Protein AF-A0A2D8M4Q1-F1 (afdb_monomer_lite)

Structure (mmCIF, N/CA/C/O backbone):
data_AF-A0A2D8M4Q1-F1
#
_entry.id   AF-A0A2D8M4Q1-F1
#
loop_
_atom_site.group_PDB
_atom_site.id
_atom_site.type_symbol
_atom_site.label_atom_id
_atom_site.label_alt_id
_atom_site.label_comp_id
_atom_site.label_asym_id
_atom_site.label_entity_id
_atom_site.label_seq_id
_atom_site.pdbx_PDB_ins_code
_atom_site.Cartn_x
_atom_site.Cartn_y
_atom_site.Cartn_z
_atom_site.occupancy
_atom_site.B_iso_or_equiv
_atom_site.auth_seq_id
_atom_site.auth_comp_id
_atom_site.auth_asym_id
_atom_site.auth_atom_id
_atom_site.pdbx_PDB_model_num
ATOM 1 N N . MET A 1 1 ? -1.193 -7.206 26.333 1.00 68.44 1 MET A N 1
ATOM 2 C CA . MET A 1 1 ? -2.132 -6.419 25.503 1.00 68.44 1 MET A CA 1
ATOM 3 C C . MET A 1 1 ? -3.139 -7.380 24.908 1.00 68.44 1 MET A C 1
ATOM 5 O O . MET A 1 1 ? -2.726 -8.461 24.507 1.00 68.44 1 MET A O 1
ATOM 9 N N . ASP A 1 2 ? -4.424 -7.032 24.899 1.00 89.12 2 ASP A N 1
ATOM 10 C CA . ASP A 1 2 ? -5.434 -7.840 24.208 1.00 89.12 2 ASP A CA 1
ATOM 11 C C . ASP A 1 2 ? -5.406 -7.588 22.687 1.00 89.12 2 ASP A C 1
ATOM 13 O O . ASP A 1 2 ? -4.769 -6.645 22.204 1.00 89.12 2 ASP A O 1
ATOM 17 N N . ALA A 1 3 ? -6.085 -8.447 21.923 1.00 85.75 3 ALA A N 1
ATOM 18 C CA . ALA A 1 3 ? -6.118 -8.344 20.466 1.00 85.75 3 ALA A CA 1
ATOM 19 C C . ALA A 1 3 ? -6.721 -7.013 19.987 1.00 85.75 3 ALA A C 1
ATOM 21 O O . ALA A 1 3 ? -6.228 -6.443 19.022 1.00 85.75 3 ALA A O 1
ATOM 22 N N . LYS A 1 4 ? -7.732 -6.468 20.675 1.00 87.44 4 LYS A N 1
ATOM 23 C CA . LYS A 1 4 ? -8.370 -5.200 20.285 1.00 87.44 4 LYS A CA 1
ATOM 24 C C . LYS A 1 4 ? -7.432 -4.006 20.444 1.00 87.44 4 LYS A C 1
ATOM 26 O O . LYS A 1 4 ? -7.438 -3.099 19.622 1.00 87.44 4 LYS A O 1
ATOM 31 N N . THR A 1 5 ? -6.568 -4.041 21.450 1.00 87.25 5 THR A N 1
ATOM 32 C CA . THR A 1 5 ? -5.551 -3.014 21.691 1.00 87.25 5 THR A CA 1
ATOM 33 C C . THR A 1 5 ? -4.458 -3.044 20.621 1.00 87.25 5 THR A C 1
ATOM 35 O O . THR A 1 5 ? -3.965 -1.994 20.225 1.00 87.25 5 THR A O 1
ATOM 38 N N . ILE A 1 6 ? -4.088 -4.232 20.132 1.00 89.25 6 ILE A N 1
ATOM 39 C CA . ILE A 1 6 ? -3.108 -4.399 19.043 1.00 89.25 6 ILE A CA 1
ATOM 40 C C . ILE A 1 6 ? -3.732 -4.032 17.687 1.00 89.25 6 ILE A C 1
ATOM 42 O O . ILE A 1 6 ? -3.098 -3.402 16.843 1.00 89.25 6 ILE A O 1
ATOM 46 N N . PHE A 1 7 ? -4.988 -4.419 17.475 1.00 93.50 7 PHE A N 1
ATOM 47 C CA . PHE A 1 7 ? -5.705 -4.279 16.213 1.00 93.50 7 PHE A CA 1
ATOM 48 C C . PHE A 1 7 ? -6.687 -3.107 16.226 1.00 93.50 7 PHE A C 1
ATOM 50 O O . PHE A 1 7 ? -7.854 -3.266 15.887 1.00 93.50 7 PHE A O 1
ATOM 57 N N . GLN A 1 8 ? -6.219 -1.913 16.588 1.00 96.06 8 GLN A N 1
ATOM 58 C CA . GLN A 1 8 ? -7.039 -0.702 16.495 1.00 96.06 8 GLN A CA 1
ATOM 59 C C . GLN A 1 8 ? -7.068 -0.165 15.052 1.00 96.06 8 GLN A C 1
ATOM 61 O O . GLN A 1 8 ? -5.993 0.105 14.504 1.00 96.06 8 GLN A O 1
ATOM 66 N N . PRO A 1 9 ? -8.253 0.073 14.451 1.00 96.62 9 PRO A N 1
ATOM 67 C CA . PRO A 1 9 ? -8.377 0.550 13.071 1.00 96.62 9 PRO A CA 1
ATOM 68 C C . PRO A 1 9 ? -7.548 1.795 12.769 1.00 96.62 9 PRO A C 1
ATOM 70 O O . PRO A 1 9 ? -6.805 1.824 11.793 1.00 96.62 9 PRO A O 1
ATOM 73 N N . LYS A 1 10 ? -7.601 2.804 13.645 1.00 97.56 10 LYS A N 1
ATOM 74 C CA . LYS A 1 10 ? -6.818 4.036 13.496 1.00 97.56 10 LYS A CA 1
ATOM 75 C C . LYS A 1 10 ? -5.315 3.774 13.382 1.00 97.56 10 LYS A C 1
ATOM 77 O O . LYS A 1 10 ? -4.663 4.337 12.508 1.00 97.56 10 LYS A O 1
ATOM 82 N N . ILE A 1 11 ? -4.767 2.924 14.250 1.00 96.94 11 ILE A N 1
ATOM 83 C CA . ILE A 1 11 ? -3.332 2.609 14.262 1.00 96.94 11 ILE A CA 1
ATOM 84 C C . ILE A 1 11 ? -2.953 1.860 12.985 1.00 96.94 11 ILE A C 1
ATOM 86 O O . ILE A 1 11 ? -1.977 2.219 12.331 1.00 96.94 11 ILE A O 1
ATOM 90 N N . TRP A 1 12 ? -3.749 0.867 12.586 1.00 97.75 12 TRP A N 1
ATOM 91 C CA . TRP A 1 12 ? -3.492 0.106 11.365 1.00 97.75 12 TRP A CA 1
ATOM 92 C C . TRP A 1 12 ? -3.603 0.955 10.105 1.00 97.75 12 TRP A C 1
ATOM 94 O O . TRP A 1 12 ? -2.780 0.800 9.207 1.00 97.75 12 TRP A O 1
ATOM 104 N N . TYR A 1 13 ? -4.536 1.905 10.054 1.00 98.19 13 TYR A N 1
ATOM 105 C CA . TYR A 1 13 ? -4.593 2.883 8.973 1.00 98.19 13 TYR A CA 1
ATOM 106 C C . TYR A 1 13 ? -3.349 3.765 8.902 1.00 98.19 13 TYR A C 1
ATOM 108 O O . TYR A 1 13 ? -2.852 4.010 7.805 1.00 98.19 13 TYR A O 1
ATOM 116 N N . ILE A 1 14 ? -2.818 4.206 10.047 1.00 98.25 14 ILE A N 1
ATOM 117 C CA . ILE A 1 14 ? -1.572 4.983 10.087 1.00 98.25 14 ILE A CA 1
ATOM 118 C C . ILE A 1 14 ? -0.401 4.143 9.581 1.00 98.25 14 ILE A C 1
ATOM 120 O O . ILE A 1 14 ? 0.351 4.610 8.732 1.00 98.25 14 ILE A O 1
ATOM 124 N N . ILE A 1 15 ? -0.267 2.904 10.060 1.00 97.44 15 ILE A N 1
ATOM 125 C CA . ILE A 1 15 ? 0.812 1.995 9.650 1.00 97.44 15 ILE A CA 1
ATOM 126 C C . ILE A 1 15 ? 0.737 1.724 8.146 1.00 97.44 15 ILE A C 1
ATOM 128 O O . ILE A 1 15 ? 1.709 1.960 7.433 1.00 97.44 15 ILE A O 1
ATOM 132 N N . CYS A 1 16 ? -0.419 1.275 7.652 1.00 97.19 16 CYS A N 1
ATOM 133 C CA . CYS A 1 16 ? -0.605 0.972 6.233 1.00 97.19 16 CYS A CA 1
ATOM 134 C C . CYS A 1 16 ? -0.404 2.222 5.371 1.00 97.19 16 CYS A C 1
ATOM 136 O O . CYS A 1 16 ? 0.249 2.158 4.333 1.00 97.19 16 CYS A O 1
ATOM 138 N N . GLY A 1 17 ? -0.930 3.362 5.828 1.00 97.38 17 GLY A N 1
ATOM 139 C CA . GLY A 1 17 ? -0.806 4.645 5.153 1.00 97.38 17 GLY A CA 1
ATOM 140 C C . GLY A 1 17 ? 0.649 5.093 5.011 1.00 97.38 17 GLY A C 1
ATOM 141 O O . GLY A 1 17 ? 1.106 5.420 3.917 1.00 97.38 17 GLY A O 1
ATOM 142 N N . ALA A 1 18 ? 1.400 5.053 6.111 1.00 97.88 18 ALA A N 1
ATOM 143 C CA . ALA A 1 18 ? 2.808 5.429 6.139 1.00 97.88 18 ALA A CA 1
ATOM 144 C C . ALA A 1 18 ? 3.673 4.492 5.288 1.00 97.88 18 ALA A C 1
ATOM 146 O O . ALA A 1 18 ? 4.496 4.968 4.512 1.00 97.88 18 ALA A O 1
ATOM 147 N N . VAL A 1 19 ? 3.467 3.176 5.387 1.00 96.81 19 VAL A N 1
ATOM 148 C CA . VAL A 1 19 ? 4.228 2.195 4.598 1.00 96.81 19 VAL A CA 1
ATOM 149 C C . VAL A 1 19 ? 3.970 2.370 3.103 1.00 96.81 19 VAL A C 1
ATOM 151 O O . VAL A 1 19 ? 4.922 2.364 2.329 1.00 96.81 19 VAL A O 1
ATOM 154 N N . ALA A 1 20 ? 2.718 2.579 2.689 1.00 96.38 20 ALA A N 1
ATOM 155 C CA . ALA A 1 20 ? 2.394 2.809 1.283 1.00 96.38 20 ALA A CA 1
ATOM 156 C C . ALA A 1 20 ? 2.992 4.126 0.753 1.00 96.38 20 ALA A C 1
ATOM 158 O O . ALA A 1 20 ? 3.519 4.146 -0.356 1.00 96.38 20 ALA A O 1
ATOM 159 N N . LEU A 1 21 ? 2.985 5.199 1.556 1.00 97.00 21 LEU A N 1
ATOM 160 C CA . LEU A 1 21 ? 3.659 6.458 1.208 1.00 97.00 21 LEU A CA 1
ATOM 161 C C . LEU A 1 21 ? 5.167 6.274 1.047 1.00 97.00 21 LEU A C 1
ATOM 163 O O . LEU A 1 21 ? 5.726 6.710 0.046 1.00 97.00 21 LEU A O 1
ATOM 167 N N . ILE A 1 22 ? 5.818 5.622 2.012 1.00 97.00 22 ILE A N 1
ATOM 168 C CA . ILE A 1 22 ? 7.260 5.358 1.958 1.00 97.00 22 ILE A CA 1
ATOM 169 C C . ILE A 1 22 ? 7.589 4.510 0.728 1.00 97.00 22 ILE A C 1
ATOM 171 O O . ILE A 1 22 ? 8.497 4.868 -0.012 1.00 97.00 22 ILE A O 1
ATOM 175 N N . GLY A 1 23 ? 6.824 3.445 0.476 1.00 94.56 23 GLY A N 1
ATOM 176 C CA . GLY A 1 23 ? 7.003 2.595 -0.700 1.00 94.56 23 GLY A CA 1
ATOM 177 C C . GLY A 1 23 ? 6.808 3.352 -2.013 1.00 94.56 23 GLY A C 1
ATOM 178 O O . GLY A 1 23 ? 7.603 3.195 -2.927 1.00 94.56 23 GLY A O 1
ATOM 179 N N . GLY A 1 24 ? 5.807 4.230 -2.104 1.00 95.81 24 GLY A N 1
ATOM 180 C CA . GLY A 1 24 ? 5.590 5.042 -3.303 1.00 95.81 24 GLY A CA 1
ATOM 181 C C . GLY A 1 24 ? 6.696 6.067 -3.561 1.00 95.81 24 GLY A C 1
ATOM 182 O O . GLY A 1 24 ? 7.098 6.270 -4.706 1.00 95.81 24 GLY A O 1
ATOM 183 N N . ILE A 1 25 ? 7.217 6.695 -2.503 1.00 96.88 25 ILE A N 1
ATOM 184 C CA . ILE A 1 25 ? 8.357 7.618 -2.595 1.00 96.88 25 ILE A CA 1
ATOM 185 C C . ILE A 1 25 ? 9.621 6.859 -3.011 1.00 96.88 25 ILE A C 1
ATOM 187 O O . ILE A 1 25 ? 10.347 7.323 -3.886 1.00 96.88 25 ILE A O 1
ATOM 191 N N . GLU A 1 26 ? 9.870 5.699 -2.407 1.00 95.88 26 GLU A N 1
ATOM 192 C CA . GLU A 1 26 ? 11.010 4.839 -2.728 1.00 95.88 26 GLU A CA 1
ATOM 193 C C . GLU A 1 26 ? 10.961 4.372 -4.189 1.00 95.88 26 GLU A C 1
ATOM 195 O O . GLU A 1 26 ? 11.953 4.541 -4.897 1.00 95.88 26 GLU A O 1
ATOM 200 N N . ASN A 1 27 ? 9.793 3.931 -4.674 1.00 94.94 27 ASN A N 1
ATOM 201 C CA . ASN A 1 27 ? 9.602 3.524 -6.069 1.00 94.94 27 ASN A CA 1
ATOM 202 C C . ASN A 1 27 ? 9.959 4.650 -7.042 1.00 94.94 27 ASN A C 1
ATOM 204 O O . ASN A 1 27 ? 10.613 4.422 -8.049 1.00 94.94 27 ASN A O 1
ATOM 208 N N . ASN A 1 28 ? 9.562 5.884 -6.723 1.00 95.00 28 ASN A N 1
ATOM 209 C CA . ASN A 1 28 ? 9.855 7.043 -7.565 1.00 95.00 28 ASN A CA 1
ATOM 210 C C . ASN A 1 28 ? 11.339 7.425 -7.555 1.00 95.00 28 ASN A C 1
ATOM 212 O O . ASN A 1 28 ? 11.865 7.839 -8.585 1.00 95.00 28 ASN A O 1
ATOM 216 N N . ILE A 1 29 ? 12.014 7.311 -6.407 1.00 96.81 29 ILE A N 1
ATOM 217 C CA . ILE A 1 29 ? 13.456 7.582 -6.300 1.00 96.81 29 ILE A CA 1
ATOM 218 C C . ILE A 1 29 ? 14.255 6.533 -7.079 1.00 96.81 29 ILE A C 1
ATOM 220 O O . ILE A 1 29 ? 15.235 6.879 -7.733 1.00 96.81 29 ILE A O 1
ATOM 224 N N . ASN A 1 30 ? 13.820 5.274 -7.030 1.00 95.19 30 ASN A N 1
ATOM 225 C CA . ASN A 1 30 ? 14.510 4.132 -7.624 1.00 95.19 30 ASN A CA 1
ATOM 226 C C . ASN A 1 30 ? 13.813 3.606 -8.890 1.00 95.19 30 ASN A C 1
ATOM 228 O O . ASN A 1 30 ? 13.926 2.424 -9.208 1.00 95.19 30 ASN A O 1
ATOM 232 N N . ALA A 1 31 ? 13.097 4.471 -9.617 1.00 93.50 31 ALA A N 1
ATOM 233 C CA . ALA A 1 31 ? 12.259 4.075 -10.753 1.00 93.50 31 ALA A CA 1
ATOM 234 C C . ALA A 1 31 ? 13.044 3.346 -11.855 1.00 93.50 31 ALA A C 1
ATOM 236 O O . ALA A 1 31 ? 12.518 2.430 -12.474 1.00 93.50 31 ALA A O 1
ATOM 237 N N . GLU A 1 32 ? 14.305 3.723 -12.077 1.00 93.06 32 GLU A N 1
ATOM 238 C CA . GLU A 1 32 ? 15.190 3.049 -13.032 1.00 93.06 32 GLU A CA 1
ATOM 239 C C . GLU A 1 3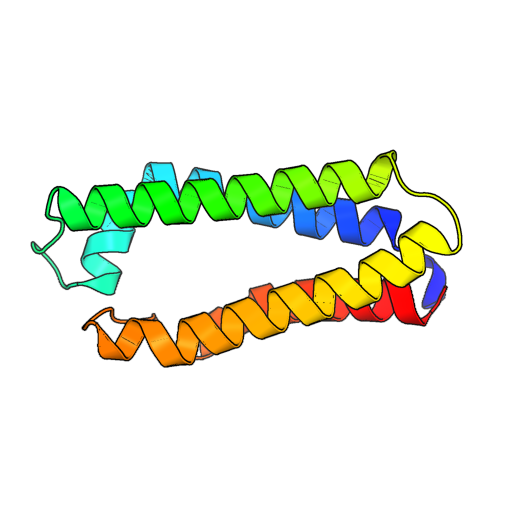2 ? 15.487 1.610 -12.603 1.00 93.06 32 GLU A C 1
ATOM 241 O O . GLU A 1 32 ? 15.213 0.684 -13.359 1.00 93.06 32 GLU A O 1
ATOM 246 N N . SER A 1 33 ? 15.917 1.406 -11.356 1.00 93.38 33 SER A N 1
ATOM 247 C CA . SER A 1 33 ? 16.161 0.074 -10.791 1.00 93.38 33 SER A CA 1
ATOM 248 C C . SER A 1 33 ? 14.915 -0.816 -10.836 1.00 93.38 33 SER A C 1
ATOM 250 O O . SER A 1 33 ? 15.007 -2.009 -11.127 1.00 93.38 33 SER A O 1
ATOM 252 N N . TRP A 1 34 ? 13.739 -0.246 -10.555 1.00 91.94 34 TRP A N 1
ATOM 253 C CA . TRP A 1 34 ? 12.467 -0.967 -10.626 1.00 91.94 34 TRP A CA 1
ATOM 254 C C . TRP A 1 34 ? 12.077 -1.309 -12.065 1.00 91.94 34 TRP A C 1
ATOM 256 O O . TRP A 1 34 ? 11.672 -2.440 -12.332 1.00 91.94 34 TRP A O 1
ATOM 266 N N . ALA A 1 35 ? 12.283 -0.387 -13.007 1.00 92.25 35 ALA A N 1
ATOM 267 C CA . ALA A 1 35 ? 12.048 -0.632 -14.423 1.00 92.25 35 ALA A CA 1
ATOM 268 C C . ALA A 1 35 ? 12.969 -1.735 -14.964 1.00 92.25 35 ALA A C 1
ATOM 270 O O . ALA A 1 35 ? 12.499 -2.631 -15.661 1.00 92.25 35 ALA A O 1
ATOM 271 N N . GLU A 1 36 ? 14.254 -1.727 -14.613 1.00 92.62 36 GLU A N 1
ATOM 272 C CA . GLU A 1 36 ? 15.179 -2.797 -15.001 1.00 92.62 36 GLU A CA 1
ATOM 273 C C . GLU A 1 36 ? 14.825 -4.132 -14.346 1.00 92.62 36 GLU A C 1
ATOM 275 O O . GLU A 1 36 ? 14.902 -5.174 -14.994 1.00 92.62 36 GLU A O 1
ATOM 280 N N . SER A 1 37 ? 14.368 -4.124 -13.090 1.00 90.31 37 SER A N 1
ATOM 281 C CA . SER A 1 37 ? 13.869 -5.342 -12.446 1.00 90.31 37 SER A CA 1
ATOM 282 C C . SER A 1 37 ? 12.623 -5.904 -13.133 1.00 90.31 37 SER A C 1
ATOM 284 O O . SER A 1 37 ? 12.422 -7.115 -13.079 1.00 90.31 37 SER A O 1
ATOM 286 N N . ALA A 1 38 ? 11.773 -5.055 -13.709 1.00 88.62 38 ALA A N 1
ATOM 287 C CA . ALA A 1 38 ? 10.506 -5.470 -14.304 1.00 88.62 38 ALA A CA 1
ATOM 288 C C . ALA A 1 38 ? 10.611 -5.808 -15.797 1.00 88.62 38 ALA A C 1
ATOM 290 O O . ALA A 1 38 ? 9.822 -6.601 -16.306 1.00 88.62 38 ALA A O 1
ATOM 291 N N . TRP A 1 39 ? 11.556 -5.196 -16.509 1.00 88.44 39 TRP A N 1
ATOM 292 C CA . TRP A 1 39 ? 11.672 -5.293 -17.968 1.00 88.44 39 TRP A CA 1
ATOM 293 C C . TRP A 1 39 ? 13.030 -5.832 -18.442 1.00 88.44 39 TRP A C 1
ATOM 295 O O . TRP A 1 39 ? 13.222 -6.037 -19.643 1.00 88.44 39 TRP A O 1
ATOM 305 N N . GLY A 1 40 ? 13.970 -6.080 -17.529 1.00 88.81 40 GLY A N 1
ATOM 306 C CA . GLY A 1 40 ? 15.335 -6.522 -17.809 1.00 88.81 40 GLY A CA 1
ATOM 307 C C . GLY A 1 40 ? 16.355 -5.376 -17.833 1.00 88.81 40 GLY A C 1
ATOM 308 O O . GLY A 1 40 ? 16.029 -4.223 -18.120 1.00 88.81 40 GLY A O 1
ATOM 309 N N . GLU A 1 41 ? 17.614 -5.713 -17.547 1.00 89.62 41 GLU A N 1
ATOM 310 C CA . GLU A 1 41 ? 18.742 -4.770 -17.532 1.00 89.62 41 GLU A CA 1
ATOM 311 C C . GLU A 1 41 ? 18.882 -4.045 -18.883 1.00 89.62 41 GLU A C 1
ATOM 313 O O . GLU A 1 41 ? 18.846 -4.673 -19.947 1.00 89.62 41 GLU A O 1
ATOM 318 N N . GLY A 1 42 ? 19.010 -2.714 -18.854 1.00 87.50 42 GLY A N 1
ATOM 319 C CA . GLY A 1 42 ? 19.077 -1.881 -20.059 1.00 87.50 42 GLY A CA 1
ATOM 320 C C . GLY A 1 42 ? 17.734 -1.593 -20.748 1.00 87.50 42 GLY A C 1
ATOM 321 O O . GLY A 1 42 ? 17.724 -0.889 -21.759 1.00 87.50 42 GLY A O 1
ATOM 322 N N . ASN A 1 43 ? 16.602 -2.073 -20.213 1.00 87.06 43 ASN A N 1
ATOM 323 C CA . ASN A 1 43 ? 15.255 -1.808 -20.744 1.00 87.06 43 ASN A CA 1
ATOM 324 C C . ASN A 1 43 ? 14.472 -0.730 -19.966 1.00 87.06 43 ASN A C 1
ATOM 326 O O . ASN A 1 43 ? 13.250 -0.628 -20.110 1.00 87.06 43 ASN A O 1
ATOM 330 N N . ALA A 1 44 ? 15.149 0.126 -19.192 1.00 89.38 44 ALA A N 1
ATOM 331 C CA . ALA A 1 44 ? 14.562 1.307 -18.550 1.00 89.38 44 ALA A CA 1
ATOM 332 C C . ALA A 1 44 ? 14.238 2.421 -19.570 1.00 89.38 44 ALA A C 1
ATOM 334 O O . ALA A 1 44 ? 14.822 3.503 -19.582 1.00 89.38 44 ALA A O 1
ATOM 335 N N . THR A 1 45 ? 13.302 2.141 -20.476 1.00 92.50 45 THR A N 1
ATOM 336 C CA . THR A 1 45 ? 12.820 3.110 -21.467 1.00 92.50 45 THR A CA 1
ATOM 337 C C . THR A 1 45 ? 12.060 4.259 -20.799 1.00 92.50 45 THR A C 1
ATOM 339 O O . THR A 1 45 ? 11.582 4.128 -19.672 1.00 92.50 45 THR A O 1
ATOM 342 N N . GLU A 1 46 ? 11.865 5.377 -21.507 1.00 92.88 46 GLU A N 1
ATOM 343 C CA . GLU A 1 46 ? 11.063 6.502 -20.998 1.00 92.88 46 GLU A CA 1
ATOM 344 C C . GLU A 1 46 ? 9.655 6.063 -20.563 1.00 92.88 46 GLU A C 1
ATOM 346 O O . GLU A 1 46 ? 9.133 6.529 -19.551 1.00 92.88 46 GLU A O 1
ATOM 351 N N . GLN A 1 47 ? 9.046 5.130 -21.299 1.00 89.88 47 GLN A N 1
ATOM 352 C CA . GLN A 1 47 ? 7.739 4.571 -20.970 1.00 89.88 47 GLN A CA 1
ATOM 353 C C . GLN A 1 47 ? 7.783 3.700 -19.708 1.00 89.88 47 GLN A C 1
ATOM 355 O O . GLN A 1 47 ? 6.867 3.790 -18.892 1.00 89.88 47 GLN A O 1
ATOM 360 N N . ALA A 1 48 ? 8.831 2.891 -19.524 1.00 91.31 48 ALA A N 1
ATOM 361 C CA . ALA A 1 48 ? 9.001 2.074 -18.321 1.00 91.31 48 ALA A CA 1
ATOM 362 C C . ALA A 1 48 ? 9.189 2.955 -17.076 1.00 91.31 48 ALA A C 1
ATOM 364 O O . ALA A 1 48 ? 8.495 2.773 -16.078 1.00 91.31 48 ALA A O 1
ATOM 365 N N . LEU A 1 49 ? 10.031 3.987 -17.170 1.00 94.06 49 LEU A N 1
ATOM 366 C CA . LEU A 1 49 ? 10.231 4.967 -16.098 1.00 94.06 49 LEU A CA 1
ATOM 367 C C . LEU A 1 49 ? 8.939 5.726 -15.761 1.00 94.06 49 LEU A C 1
ATOM 369 O O . LEU A 1 49 ? 8.630 5.943 -14.591 1.00 94.06 49 LEU A O 1
ATOM 373 N N . ALA A 1 50 ? 8.153 6.104 -16.773 1.00 92.69 50 ALA A N 1
ATOM 374 C CA . ALA A 1 50 ? 6.859 6.749 -16.562 1.00 92.69 50 ALA A CA 1
ATOM 375 C C . ALA A 1 50 ? 5.841 5.816 -15.882 1.00 92.69 50 ALA A C 1
ATOM 377 O O . ALA A 1 50 ? 5.056 6.271 -15.049 1.00 92.69 50 ALA A O 1
ATOM 378 N N . MET A 1 51 ? 5.855 4.520 -16.211 1.00 90.56 51 MET A N 1
ATOM 379 C CA . MET A 1 51 ? 5.015 3.516 -15.556 1.00 90.56 51 MET A CA 1
ATOM 380 C C . MET A 1 51 ? 5.399 3.341 -14.083 1.00 90.56 51 MET A C 1
ATOM 382 O O . MET A 1 51 ? 4.512 3.341 -13.231 1.00 90.56 51 MET A O 1
ATOM 386 N N . GLU A 1 52 ? 6.692 3.271 -13.771 1.00 92.00 52 GLU A N 1
ATOM 387 C CA . GLU A 1 52 ? 7.168 3.183 -12.387 1.00 92.00 52 GLU A CA 1
ATOM 388 C C . GLU A 1 52 ? 6.854 4.456 -11.590 1.00 92.00 52 GLU A C 1
ATOM 390 O O . GLU A 1 52 ? 6.378 4.385 -10.455 1.00 92.00 52 GLU A O 1
ATOM 395 N N . ALA A 1 53 ? 6.992 5.634 -12.204 1.00 93.56 53 ALA A N 1
ATOM 396 C CA . ALA A 1 53 ? 6.575 6.890 -11.583 1.00 93.56 53 ALA A CA 1
ATOM 397 C C . ALA A 1 53 ? 5.062 6.919 -11.282 1.00 93.56 53 ALA A C 1
ATOM 399 O O . ALA A 1 53 ? 4.618 7.411 -10.239 1.00 93.56 53 ALA A O 1
ATOM 400 N N . LEU A 1 54 ? 4.248 6.372 -12.190 1.00 93.31 54 LEU A N 1
ATOM 401 C CA . LEU A 1 54 ? 2.805 6.243 -11.995 1.00 93.31 54 LEU A CA 1
ATOM 402 C C . LEU A 1 54 ? 2.474 5.245 -10.877 1.00 93.31 54 LEU A C 1
ATOM 404 O O . LEU A 1 54 ? 1.588 5.511 -10.062 1.00 93.31 54 LEU A O 1
ATOM 408 N N . PHE A 1 55 ? 3.189 4.123 -10.804 1.00 91.69 55 PHE A N 1
ATOM 409 C CA . PHE A 1 55 ? 3.009 3.134 -9.746 1.00 91.69 55 PHE A CA 1
ATOM 410 C C . PHE A 1 55 ? 3.348 3.717 -8.369 1.00 91.69 55 PHE A C 1
ATOM 412 O O . PHE A 1 55 ? 2.534 3.641 -7.442 1.00 91.69 55 PHE A O 1
ATOM 419 N N . GLY A 1 56 ? 4.484 4.411 -8.254 1.00 94.88 56 GLY A N 1
ATOM 420 C CA . GLY A 1 56 ? 4.863 5.125 -7.037 1.00 94.88 56 GLY A CA 1
ATOM 421 C C . GLY A 1 56 ? 3.854 6.209 -6.645 1.00 94.88 56 GLY A C 1
ATOM 422 O O . GLY A 1 56 ? 3.524 6.357 -5.463 1.00 94.88 56 GLY A O 1
ATOM 423 N N . LEU A 1 57 ? 3.268 6.915 -7.620 1.00 96.06 57 LEU A N 1
ATOM 424 C CA . LEU A 1 57 ? 2.182 7.871 -7.378 1.00 96.06 57 LEU A CA 1
ATOM 425 C C . LEU A 1 57 ? 0.914 7.195 -6.831 1.00 96.06 57 LEU A C 1
ATOM 427 O O . LEU A 1 57 ? 0.322 7.707 -5.877 1.00 96.06 57 LEU A O 1
ATOM 431 N N . PHE A 1 58 ? 0.497 6.051 -7.382 1.00 94.00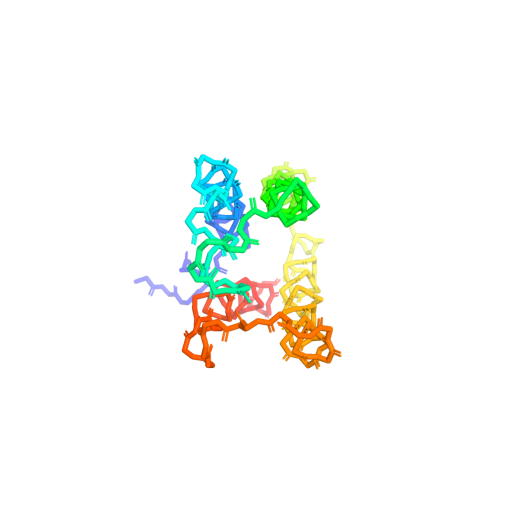 58 PHE A N 1
ATOM 432 C CA . PHE A 1 58 ? -0.650 5.301 -6.857 1.00 94.00 58 PHE A CA 1
ATOM 433 C C . PHE A 1 58 ? -0.417 4.833 -5.421 1.00 94.00 58 PHE A C 1
ATOM 435 O O . PHE A 1 58 ? -1.302 4.992 -4.579 1.00 94.00 58 PHE A O 1
ATOM 442 N N . MET A 1 59 ? 0.785 4.344 -5.111 1.00 95.06 59 MET A N 1
ATOM 443 C CA . MET A 1 59 ? 1.163 3.943 -3.754 1.00 95.06 59 MET A CA 1
ATOM 444 C C . MET A 1 59 ? 1.137 5.126 -2.777 1.00 95.06 59 MET A C 1
ATOM 446 O O . MET A 1 59 ? 0.566 5.015 -1.688 1.00 95.06 59 MET A O 1
ATOM 450 N N . CYS A 1 60 ? 1.641 6.294 -3.187 1.00 97.25 60 CYS A N 1
ATOM 451 C CA . CYS A 1 60 ? 1.496 7.531 -2.415 1.00 97.25 60 CYS A CA 1
ATOM 452 C C . CYS A 1 60 ? 0.020 7.894 -2.184 1.00 97.25 60 CYS A C 1
ATOM 454 O O . CYS A 1 60 ? -0.361 8.266 -1.073 1.00 97.25 60 CYS A O 1
ATOM 456 N N . GLY A 1 61 ? -0.821 7.748 -3.212 1.00 96.44 61 GLY A N 1
ATOM 457 C CA . GLY A 1 61 ? -2.264 7.972 -3.131 1.00 96.44 61 GLY A CA 1
ATOM 458 C C . GLY A 1 61 ? -2.954 7.037 -2.135 1.00 96.44 61 G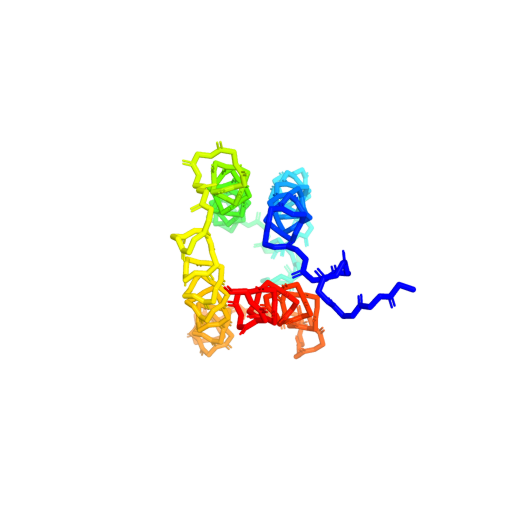LY A C 1
ATOM 459 O O . GLY A 1 61 ? -3.723 7.499 -1.290 1.00 96.44 61 GLY A O 1
ATOM 460 N N . PHE A 1 62 ? -2.640 5.738 -2.166 1.00 94.94 62 PHE A N 1
ATOM 461 C CA . PHE A 1 62 ? -3.119 4.771 -1.173 1.00 94.94 62 PHE A CA 1
ATOM 462 C C . PHE A 1 62 ? -2.682 5.152 0.236 1.00 94.94 62 PHE A C 1
ATOM 464 O O . PHE A 1 62 ? -3.489 5.109 1.169 1.00 94.94 62 PHE A O 1
ATOM 471 N N . GLY A 1 63 ? -1.428 5.573 0.387 1.00 96.81 63 GLY A N 1
ATOM 472 C CA . GLY A 1 63 ? -0.903 5.968 1.678 1.00 96.81 63 GLY A CA 1
ATOM 473 C C . GLY A 1 63 ? -1.588 7.211 2.249 1.00 96.81 63 GLY A C 1
ATOM 474 O O . GLY A 1 63 ? -2.029 7.203 3.401 1.00 96.81 63 GLY A O 1
ATOM 475 N N . ALA A 1 64 ? -1.790 8.239 1.421 1.00 97.75 64 ALA A N 1
ATOM 476 C CA . ALA A 1 64 ? -2.541 9.438 1.787 1.00 97.75 64 ALA A CA 1
ATOM 477 C C . ALA A 1 64 ? -3.989 9.108 2.186 1.00 97.75 64 ALA A C 1
ATOM 479 O O . ALA A 1 64 ? -4.444 9.549 3.240 1.00 97.75 64 ALA A O 1
ATOM 480 N N . MET A 1 65 ? -4.690 8.272 1.410 1.00 96.44 65 MET A N 1
ATOM 481 C CA . MET A 1 65 ? -6.047 7.826 1.749 1.00 96.44 65 MET A CA 1
ATOM 482 C C . MET A 1 65 ? -6.096 7.049 3.068 1.00 96.44 65 MET A C 1
ATOM 484 O O . MET A 1 65 ? -7.019 7.252 3.860 1.00 96.44 65 MET A O 1
ATOM 488 N N . GLY A 1 66 ? -5.112 6.183 3.331 1.00 96.94 66 GLY A N 1
ATOM 489 C CA . GLY A 1 66 ? -4.990 5.462 4.599 1.00 96.94 66 GLY A CA 1
ATOM 490 C C . GLY A 1 66 ? -4.881 6.417 5.787 1.00 96.94 66 GLY A C 1
ATOM 491 O O . GLY A 1 66 ? -5.646 6.300 6.746 1.00 96.94 66 GLY A O 1
ATOM 492 N N . LEU A 1 67 ? -4.012 7.427 5.688 1.00 97.81 67 LEU A N 1
ATOM 493 C CA . LEU A 1 67 ? -3.890 8.471 6.709 1.00 97.81 67 LEU A CA 1
ATOM 494 C C . LEU A 1 67 ? -5.186 9.273 6.864 1.00 97.81 67 LEU A C 1
ATOM 496 O O . LEU A 1 67 ? -5.627 9.506 7.987 1.00 97.81 67 LEU A O 1
ATOM 500 N N . THR A 1 68 ? -5.848 9.647 5.767 1.00 97.81 68 THR A N 1
ATOM 501 C CA . THR A 1 68 ? -7.150 10.323 5.835 1.00 97.81 68 THR A CA 1
ATOM 502 C C . THR A 1 68 ? -8.175 9.472 6.582 1.00 97.81 68 THR A C 1
ATOM 504 O O . THR A 1 68 ? -8.830 9.983 7.484 1.00 97.81 68 THR A O 1
ATOM 507 N N . CYS A 1 69 ? -8.277 8.170 6.303 1.00 97.19 69 CYS A N 1
ATOM 508 C CA . CYS A 1 69 ? -9.199 7.275 7.013 1.00 97.19 69 CYS A CA 1
ATOM 509 C C . CYS A 1 69 ? -8.884 7.168 8.517 1.00 97.19 69 CYS A C 1
ATOM 511 O O . CYS A 1 69 ? -9.802 7.049 9.332 1.00 97.19 69 CYS A O 1
ATOM 513 N N . ALA A 1 70 ? -7.608 7.256 8.910 1.00 97.38 70 ALA A N 1
ATOM 514 C CA . ALA A 1 70 ? -7.204 7.235 10.318 1.00 97.38 70 ALA A CA 1
ATOM 515 C C . ALA A 1 70 ? -7.735 8.433 11.122 1.00 97.38 70 ALA A C 1
ATOM 517 O O . ALA A 1 70 ? -8.010 8.302 12.319 1.00 97.38 70 ALA A O 1
ATOM 518 N N . PHE A 1 71 ? -7.835 9.602 10.486 1.00 97.38 71 PHE A N 1
ATOM 519 C CA . PHE A 1 71 ? -8.151 10.863 11.164 1.00 97.38 71 PHE A CA 1
ATOM 520 C C . PHE A 1 71 ? -9.540 11.418 10.843 1.00 97.38 71 PHE A C 1
ATOM 522 O O . PHE A 1 71 ? -10.059 12.190 11.639 1.00 97.38 71 PHE A O 1
ATOM 529 N N . ALA A 1 72 ? -10.140 11.036 9.715 1.00 97.75 72 ALA A N 1
ATOM 530 C CA . ALA A 1 72 ? -11.452 11.520 9.291 1.00 97.75 72 ALA A CA 1
ATOM 531 C C . ALA A 1 72 ? -12.607 10.581 9.673 1.00 97.75 72 ALA A C 1
ATOM 533 O O . ALA A 1 72 ? -13.751 11.025 9.736 1.00 97.75 72 ALA A O 1
ATOM 534 N N . LEU A 1 73 ? -12.335 9.290 9.893 1.00 96.56 73 LEU A N 1
ATOM 535 C CA . LEU A 1 73 ? -13.352 8.310 10.279 1.00 96.56 73 LEU A CA 1
ATOM 536 C C . LEU A 1 73 ? -13.263 7.994 11.769 1.00 96.56 73 LEU A C 1
ATOM 538 O O . LEU A 1 73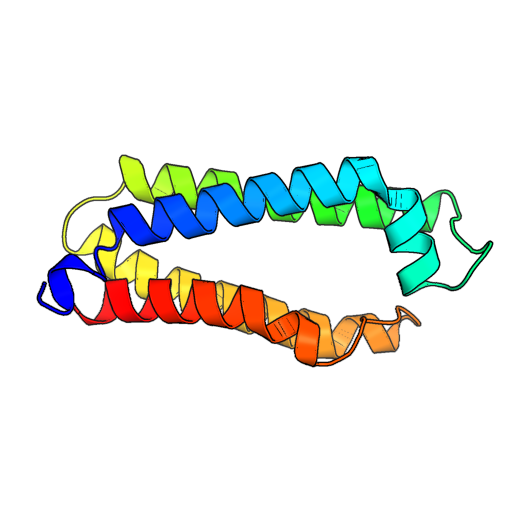 ? -12.175 7.927 12.336 1.00 96.56 73 LEU A O 1
ATOM 542 N N . GLU A 1 74 ? -14.411 7.712 12.380 1.00 95.12 74 GLU A N 1
ATOM 543 C CA . GLU A 1 74 ? -14.506 7.351 13.794 1.00 95.12 74 GLU A CA 1
ATOM 544 C C . GLU A 1 74 ? -15.498 6.202 14.022 1.00 95.12 74 GLU A C 1
ATOM 546 O O . GLU A 1 74 ? -16.382 5.926 13.201 1.00 95.12 74 GLU A O 1
ATOM 551 N N . GLY A 1 75 ? -15.333 5.509 15.152 1.00 93.44 75 GLY A N 1
ATOM 552 C CA . GLY A 1 75 ? -16.229 4.446 15.606 1.00 93.44 75 GLY A CA 1
ATOM 553 C C . GLY A 1 75 ? -16.458 3.344 14.566 1.00 93.44 75 GLY A C 1
ATOM 554 O O . GLY A 1 75 ? -15.541 2.897 13.877 1.00 93.44 75 GLY A O 1
ATOM 555 N N . THR A 1 76 ? -17.714 2.913 14.437 1.00 95.12 76 THR A N 1
ATOM 556 C CA . THR A 1 76 ? -18.109 1.809 13.547 1.00 95.12 76 THR A CA 1
ATOM 557 C C . THR A 1 76 ? -17.825 2.091 12.070 1.00 95.12 76 THR A C 1
ATOM 559 O O . THR A 1 76 ? -17.592 1.155 11.306 1.00 95.12 76 THR A O 1
ATOM 562 N N . ALA A 1 77 ? -17.835 3.358 11.639 1.00 96.81 77 ALA A N 1
ATOM 563 C CA . ALA A 1 77 ? -17.509 3.700 10.257 1.00 96.81 77 ALA A CA 1
ATOM 564 C C . ALA A 1 77 ? -16.042 3.375 9.953 1.00 96.81 77 ALA A C 1
ATOM 566 O O . ALA A 1 77 ? -15.758 2.726 8.949 1.00 96.81 77 ALA A O 1
ATOM 567 N N . GLN A 1 78 ? -15.127 3.738 10.856 1.00 96.88 78 GLN A N 1
ATOM 568 C CA . GLN A 1 78 ? -13.704 3.448 10.691 1.00 96.88 78 GLN A CA 1
ATOM 569 C C . GLN A 1 78 ? -13.425 1.940 10.647 1.00 96.88 78 GLN A C 1
ATOM 571 O O . GLN A 1 78 ? -12.659 1.489 9.801 1.00 96.88 78 GLN A O 1
ATOM 576 N N . ALA A 1 79 ? -14.079 1.151 11.503 1.00 96.56 79 ALA A N 1
ATOM 577 C CA . ALA A 1 79 ? -13.914 -0.303 11.518 1.00 96.56 79 ALA A CA 1
ATOM 578 C C . ALA A 1 79 ? -14.413 -0.967 10.219 1.00 96.56 79 ALA A C 1
ATOM 580 O O . ALA A 1 79 ? -13.687 -1.737 9.585 1.00 96.56 79 ALA A O 1
ATOM 581 N N . LYS A 1 80 ? -15.616 -0.603 9.753 1.00 97.31 80 LYS A N 1
ATOM 582 C CA . LYS A 1 80 ? -16.175 -1.123 8.492 1.00 97.31 80 LYS A CA 1
ATOM 583 C C . LYS A 1 80 ? -15.312 -0.765 7.287 1.00 97.31 80 LYS A C 1
ATOM 585 O O . LYS A 1 80 ? -15.075 -1.616 6.431 1.00 97.31 80 LYS A O 1
ATOM 590 N N . PHE A 1 81 ? -14.830 0.475 7.230 1.00 97.19 81 PHE A N 1
ATOM 591 C CA . PHE A 1 81 ? -13.928 0.900 6.167 1.00 97.19 81 PHE A CA 1
ATOM 592 C C . PHE A 1 81 ? -12.576 0.192 6.253 1.00 97.19 81 PHE A C 1
ATOM 594 O O . PHE A 1 81 ? -12.020 -0.115 5.203 1.00 97.19 81 PHE A O 1
ATOM 601 N N . ALA A 1 82 ? -12.053 -0.119 7.446 1.00 97.56 82 ALA A N 1
ATOM 602 C CA . ALA A 1 82 ? -10.782 -0.838 7.579 1.00 97.56 82 ALA A CA 1
ATOM 603 C C . ALA A 1 82 ? -10.885 -2.240 6.968 1.00 97.56 82 ALA A C 1
ATOM 605 O O . ALA A 1 82 ? -10.040 -2.636 6.164 1.00 97.56 82 ALA A O 1
ATOM 606 N N . LEU A 1 83 ? -11.978 -2.948 7.267 1.00 97.56 83 LEU A N 1
ATOM 607 C CA . LEU A 1 83 ? -12.272 -4.245 6.664 1.00 97.56 83 LEU A CA 1
ATOM 608 C C . LEU A 1 83 ? -12.414 -4.145 5.139 1.00 97.56 83 LEU A C 1
ATOM 610 O O . LEU A 1 83 ? -11.769 -4.895 4.407 1.00 97.56 83 LEU A O 1
ATOM 614 N N . ALA A 1 84 ? -13.231 -3.204 4.658 1.00 97.00 84 ALA A N 1
ATOM 615 C CA . ALA A 1 84 ? -13.487 -3.040 3.231 1.00 97.00 84 ALA A CA 1
ATOM 616 C C . ALA A 1 84 ? -12.228 -2.627 2.451 1.00 97.00 84 ALA A C 1
ATOM 618 O O . ALA A 1 84 ? -11.914 -3.253 1.442 1.00 97.00 84 ALA A O 1
ATOM 619 N N . ASN A 1 85 ? -11.476 -1.627 2.926 1.00 95.94 85 ASN A N 1
ATOM 620 C CA . ASN A 1 85 ? -10.240 -1.185 2.274 1.00 95.94 85 ASN A CA 1
ATOM 621 C C . ASN A 1 85 ? -9.205 -2.298 2.230 1.00 95.94 85 ASN A C 1
ATOM 623 O O . ASN A 1 85 ? -8.604 -2.508 1.181 1.00 95.94 85 ASN A O 1
ATOM 627 N N . GLY A 1 86 ? -9.010 -3.019 3.338 1.00 96.56 86 GLY A N 1
ATOM 628 C CA . GLY A 1 86 ? -8.075 -4.136 3.361 1.00 96.56 86 GLY A CA 1
ATOM 629 C C . GLY A 1 86 ? -8.429 -5.191 2.309 1.00 96.56 86 GLY A C 1
ATOM 630 O O . GLY A 1 86 ? -7.565 -5.593 1.536 1.00 96.56 86 GLY A O 1
ATOM 631 N N . ALA A 1 87 ? -9.709 -5.553 2.189 1.00 96.44 87 ALA A N 1
ATOM 632 C CA . ALA A 1 87 ? -10.168 -6.505 1.179 1.00 96.44 87 ALA A CA 1
ATOM 633 C C . ALA A 1 87 ? -10.000 -5.984 -0.261 1.00 96.44 87 ALA A C 1
ATOM 635 O O . ALA A 1 87 ? -9.509 -6.709 -1.127 1.00 96.44 87 ALA A O 1
ATOM 636 N N . VAL A 1 88 ? -10.379 -4.728 -0.521 1.00 95.88 88 VAL A N 1
ATOM 637 C CA . VAL A 1 88 ? -10.286 -4.107 -1.854 1.00 95.88 88 VAL A CA 1
ATOM 638 C C . VAL A 1 88 ? -8.833 -3.986 -2.306 1.00 95.88 88 VAL A C 1
ATOM 640 O O . VAL A 1 88 ? -8.512 -4.360 -3.433 1.00 95.88 88 VAL A O 1
ATOM 643 N N . ILE A 1 89 ? -7.939 -3.516 -1.435 1.00 94.56 89 ILE A N 1
ATOM 644 C CA . ILE A 1 89 ? -6.516 -3.373 -1.762 1.00 94.56 89 ILE A CA 1
ATOM 645 C C . ILE A 1 89 ? -5.870 -4.753 -1.935 1.00 94.56 89 ILE A C 1
ATOM 647 O O . ILE A 1 89 ? -5.113 -4.950 -2.882 1.00 94.56 89 ILE A O 1
ATOM 651 N N . SER A 1 90 ? -6.206 -5.746 -1.104 1.00 95.06 90 SER A N 1
ATOM 652 C CA . SER A 1 90 ? -5.757 -7.127 -1.331 1.00 95.06 90 SER A CA 1
ATOM 653 C C . SER A 1 90 ? -6.200 -7.660 -2.696 1.00 95.06 90 SER A C 1
ATOM 655 O O . SER A 1 90 ? -5.384 -8.233 -3.416 1.00 95.06 90 SER A O 1
ATOM 657 N N . ALA A 1 91 ? -7.456 -7.438 -3.092 1.00 95.12 91 ALA A N 1
ATOM 658 C CA . ALA A 1 91 ? -7.948 -7.839 -4.408 1.00 95.12 91 ALA A CA 1
ATOM 659 C C . ALA A 1 91 ? -7.214 -7.114 -5.549 1.00 95.12 91 ALA A C 1
ATOM 661 O O . ALA A 1 91 ? -6.894 -7.741 -6.558 1.00 95.12 91 ALA A O 1
ATOM 662 N N . PHE A 1 92 ? -6.892 -5.829 -5.373 1.00 92.81 92 PHE A N 1
ATOM 663 C CA . PHE A 1 92 ? -6.073 -5.071 -6.320 1.00 92.81 92 PHE A CA 1
ATOM 664 C C . PHE A 1 92 ? -4.686 -5.701 -6.511 1.00 92.81 92 PHE A C 1
ATOM 666 O O . PHE A 1 92 ? -4.287 -5.931 -7.649 1.00 92.81 92 PHE A O 1
ATOM 673 N N . PHE A 1 93 ? -3.980 -6.061 -5.432 1.00 90.75 93 PHE A N 1
ATOM 674 C CA . PHE A 1 93 ? -2.669 -6.719 -5.539 1.00 90.75 93 PHE A CA 1
ATOM 675 C C . PHE A 1 93 ? -2.747 -8.094 -6.215 1.00 90.75 93 PHE A C 1
ATOM 677 O O . PHE A 1 93 ? -1.863 -8.434 -6.998 1.00 90.75 93 PHE A O 1
ATOM 684 N N . ILE A 1 94 ? -3.813 -8.869 -5.979 1.00 92.38 94 ILE A N 1
ATOM 685 C CA . ILE A 1 94 ? -4.049 -10.130 -6.706 1.00 92.38 94 ILE A CA 1
ATOM 686 C C . ILE A 1 94 ? -4.241 -9.855 -8.197 1.00 92.38 94 ILE A C 1
ATOM 688 O O . ILE A 1 94 ? -3.609 -10.504 -9.027 1.00 92.38 94 ILE A O 1
ATOM 692 N N . ALA A 1 95 ? -5.101 -8.895 -8.541 1.00 91.81 95 ALA A N 1
ATOM 693 C CA . ALA A 1 95 ? -5.375 -8.542 -9.928 1.00 91.81 95 ALA A CA 1
ATOM 694 C C . ALA A 1 95 ? -4.103 -8.070 -10.640 1.00 91.81 95 ALA A C 1
ATOM 696 O O . ALA A 1 95 ? -3.809 -8.539 -11.734 1.00 91.81 95 ALA A O 1
ATOM 697 N N . MET A 1 96 ? -3.308 -7.221 -9.989 1.00 88.56 96 MET A N 1
ATOM 698 C CA . MET A 1 96 ? -2.003 -6.790 -10.481 1.00 88.56 96 MET A CA 1
ATOM 699 C C . MET A 1 96 ? -1.088 -7.989 -10.762 1.00 88.56 96 MET A C 1
ATOM 701 O O . MET A 1 96 ? -0.494 -8.060 -11.836 1.00 88.56 96 MET A O 1
ATOM 705 N N . PHE A 1 97 ? -1.045 -8.964 -9.846 1.00 87.44 97 PHE A N 1
ATOM 706 C CA . PHE A 1 97 ? -0.210 -10.158 -9.984 1.00 87.44 97 PHE A CA 1
ATOM 707 C C . PHE A 1 97 ? -0.611 -11.069 -11.149 1.00 87.44 97 PHE A C 1
ATOM 709 O O . PHE A 1 97 ? 0.226 -11.756 -11.724 1.00 87.44 97 PHE A O 1
ATOM 716 N N . VAL A 1 98 ? -1.894 -11.074 -11.507 1.00 89.69 98 VAL A N 1
ATOM 717 C CA . VAL A 1 98 ? -2.419 -11.855 -12.635 1.00 89.69 98 VAL A CA 1
ATOM 718 C C . VAL A 1 98 ? -2.280 -11.099 -13.955 1.00 89.69 98 VAL A C 1
ATOM 720 O O . VAL A 1 98 ? -2.002 -11.710 -14.983 1.00 89.69 98 VAL A O 1
ATOM 723 N N . VAL A 1 99 ? -2.489 -9.781 -13.946 1.00 91.44 99 VAL A N 1
ATOM 724 C CA . VAL A 1 99 ? -2.607 -8.975 -15.167 1.00 91.44 99 VAL A CA 1
ATOM 725 C C . VAL A 1 99 ? -1.252 -8.503 -15.684 1.00 91.44 99 VAL A C 1
ATOM 727 O O . VAL A 1 99 ? -0.997 -8.659 -16.875 1.00 91.44 99 VAL A O 1
ATOM 730 N N . LEU A 1 100 ? -0.371 -7.955 -14.840 1.00 88.56 100 LEU A N 1
ATOM 731 C CA . LEU A 1 100 ? 0.893 -7.374 -15.321 1.00 88.56 100 LEU A CA 1
ATOM 732 C C . LEU A 1 100 ? 1.801 -8.381 -16.059 1.00 88.56 100 LEU A C 1
ATOM 734 O O . LEU A 1 100 ? 2.322 -8.025 -17.113 1.00 88.56 100 LEU A O 1
ATOM 738 N N . PRO A 1 101 ? 1.923 -9.661 -15.653 1.00 88.94 101 PRO A N 1
ATOM 739 C CA . PRO A 1 101 ? 2.727 -10.621 -16.414 1.00 88.94 101 PRO A CA 1
ATOM 740 C C . PRO A 1 101 ? 2.252 -10.818 -17.861 1.00 88.94 101 PRO A C 1
ATOM 742 O O . PRO A 1 101 ? 3.047 -11.148 -18.738 1.00 88.94 101 PRO A O 1
ATOM 745 N N . THR A 1 102 ? 0.967 -10.571 -18.151 1.00 89.88 102 THR A N 1
ATOM 746 C CA . THR A 1 102 ? 0.423 -10.666 -19.519 1.00 89.88 102 THR A CA 1
ATOM 747 C C . THR A 1 102 ? 0.924 -9.559 -20.449 1.00 89.88 102 THR A C 1
ATOM 749 O O . THR A 1 102 ? 0.797 -9.685 -21.665 1.00 89.88 102 THR A O 1
ATOM 752 N N . THR A 1 103 ? 1.520 -8.496 -19.902 1.00 87.56 103 THR A N 1
ATOM 753 C CA . THR A 1 103 ? 2.096 -7.381 -20.666 1.00 87.56 103 THR A CA 1
ATOM 754 C C . THR A 1 103 ? 3.610 -7.501 -20.840 1.00 87.56 103 THR A C 1
ATOM 756 O O . THR A 1 103 ? 4.222 -6.580 -21.372 1.00 87.56 103 THR A O 1
ATOM 759 N N . GLY A 1 104 ? 4.218 -8.600 -20.380 1.00 84.69 104 GLY A N 1
ATOM 760 C CA . GLY A 1 104 ? 5.672 -8.771 -20.334 1.00 84.69 104 GLY A CA 1
ATOM 761 C C . GLY A 1 104 ? 6.343 -8.131 -19.114 1.00 84.69 104 GLY A C 1
ATOM 762 O O . GLY A 1 104 ? 7.565 -8.098 -19.075 1.00 84.69 104 GLY A O 1
ATOM 763 N N . TYR A 1 105 ? 5.564 -7.640 -18.140 1.00 84.38 105 TYR A N 1
ATOM 764 C CA . TYR A 1 105 ? 6.087 -7.100 -16.883 1.00 84.38 105 TYR A CA 1
ATOM 765 C C . TYR A 1 105 ? 6.460 -8.249 -15.941 1.00 84.38 105 TYR A C 1
ATOM 767 O O . TYR A 1 105 ? 5.598 -9.034 -15.524 1.00 84.38 105 TYR A O 1
ATOM 775 N N . GLU A 1 106 ? 7.730 -8.340 -15.571 1.00 86.00 106 GLU A N 1
ATOM 776 C CA . GLU A 1 106 ? 8.222 -9.331 -14.624 1.00 86.00 106 GLU A CA 1
ATOM 777 C C . GLU A 1 106 ? 7.961 -8.867 -13.195 1.00 86.00 106 GLU A C 1
ATOM 779 O O . GLU A 1 106 ? 8.635 -8.000 -12.645 1.00 86.00 106 GLU A O 1
ATOM 784 N N . ILE A 1 107 ? 6.961 -9.470 -12.554 1.00 79.44 107 ILE A N 1
ATOM 785 C CA . ILE A 1 107 ? 6.769 -9.253 -11.124 1.00 79.44 107 ILE A CA 1
ATOM 786 C C . ILE A 1 107 ? 7.839 -10.049 -10.378 1.00 79.44 107 ILE A C 1
ATOM 788 O O . ILE A 1 107 ? 7.979 -11.248 -10.647 1.00 79.44 107 ILE A O 1
ATOM 792 N N . PRO A 1 108 ? 8.536 -9.449 -9.397 1.00 71.25 108 PRO A N 1
ATOM 793 C CA . PRO A 1 108 ? 9.539 -10.145 -8.607 1.00 71.25 108 PRO A CA 1
ATOM 794 C C . PRO A 1 108 ? 8.893 -11.217 -7.708 1.00 71.25 108 PRO A C 1
ATOM 796 O O . PRO A 1 108 ? 8.750 -11.038 -6.519 1.00 71.25 108 PRO A O 1
ATOM 799 N N . GLY A 1 109 ? 8.481 -12.365 -8.243 1.00 77.31 109 GLY A N 1
ATOM 800 C CA . GLY A 1 109 ? 8.007 -13.538 -7.496 1.00 77.31 109 GLY A CA 1
ATOM 801 C C . GLY A 1 109 ? 6.810 -13.343 -6.540 1.00 77.31 109 GLY A C 1
ATOM 802 O O . GLY A 1 109 ? 6.405 -12.256 -6.144 1.00 77.31 109 GLY A O 1
ATOM 803 N N . ILE A 1 110 ? 6.214 -14.455 -6.096 1.00 81.75 110 ILE A N 1
ATOM 804 C CA . ILE A 1 110 ? 5.038 -14.408 -5.202 1.00 81.75 110 ILE A CA 1
ATOM 805 C C . ILE A 1 110 ? 5.372 -13.911 -3.784 1.00 81.75 110 ILE A C 1
ATOM 807 O O . ILE A 1 110 ? 4.502 -13.415 -3.072 1.00 81.75 110 ILE A O 1
ATOM 811 N N . ALA A 1 111 ? 6.640 -14.011 -3.371 1.00 85.62 111 ALA A N 1
ATOM 812 C CA . ALA A 1 111 ? 7.096 -13.568 -2.055 1.00 85.62 111 ALA A CA 1
ATOM 813 C C . ALA A 1 111 ? 6.887 -12.058 -1.832 1.00 85.62 111 ALA A C 1
ATOM 815 O O . ALA A 1 111 ? 6.675 -11.631 -0.698 1.00 85.62 111 ALA A O 1
ATOM 816 N N . TRP A 1 112 ? 6.862 -11.262 -2.902 1.00 82.62 112 TRP A N 1
ATOM 817 C CA . TRP A 1 112 ? 6.609 -9.822 -2.834 1.00 82.62 112 TRP A CA 1
ATOM 818 C C . TRP A 1 112 ? 5.168 -9.453 -2.479 1.00 82.62 112 TRP A C 1
ATOM 820 O O . TRP A 1 112 ? 4.901 -8.324 -2.074 1.00 82.62 112 TRP A O 1
ATOM 830 N N . LEU A 1 113 ? 4.239 -10.410 -2.528 1.00 85.19 113 LEU A N 1
ATOM 831 C CA . LEU A 1 113 ? 2.892 -10.216 -1.997 1.00 85.19 113 LEU A CA 1
ATOM 832 C C . LEU A 1 113 ? 2.847 -10.310 -0.466 1.00 85.19 113 LEU A C 1
ATOM 834 O O . LEU A 1 113 ? 1.892 -9.836 0.143 1.00 85.19 113 LEU A O 1
ATOM 838 N N . VAL A 1 114 ? 3.862 -10.875 0.196 1.00 90.62 114 VAL A N 1
ATOM 839 C CA . VAL A 1 114 ? 3.817 -11.083 1.652 1.00 90.62 114 VAL A CA 1
ATOM 840 C C . VAL A 1 114 ? 3.626 -9.770 2.424 1.00 90.62 114 VAL A C 1
ATOM 842 O O . VAL A 1 114 ? 2.704 -9.721 3.243 1.00 90.62 114 VAL A O 1
ATOM 845 N N . PRO A 1 115 ? 4.400 -8.689 2.183 1.00 90.50 115 PRO A N 1
ATOM 846 C CA . PRO A 1 115 ? 4.219 -7.454 2.940 1.00 90.50 115 PRO A CA 1
ATOM 847 C C . PRO A 1 115 ? 2.842 -6.800 2.720 1.00 90.50 115 PRO A C 1
ATOM 849 O O . PRO A 1 115 ? 2.160 -6.564 3.721 1.00 90.50 115 PRO A O 1
ATOM 852 N N . PRO A 1 116 ? 2.359 -6.567 1.477 1.00 90.62 116 PRO A N 1
ATOM 853 C CA . PRO A 1 116 ? 1.020 -6.016 1.257 1.00 90.62 116 PRO A CA 1
ATOM 854 C C . PRO A 1 116 ? -0.084 -6.817 1.951 1.00 90.62 116 PRO A C 1
ATOM 856 O O . PRO A 1 116 ? -0.952 -6.237 2.602 1.00 90.62 116 PRO A O 1
ATOM 859 N N . PHE A 1 117 ? -0.035 -8.148 1.885 1.00 94.31 117 PHE A N 1
ATOM 860 C CA . PHE A 1 117 ? -1.044 -8.997 2.518 1.00 94.31 117 PHE A CA 1
ATOM 861 C C . PHE A 1 117 ? -0.941 -9.025 4.040 1.00 94.31 117 PHE A C 1
ATOM 863 O O . PHE A 1 117 ? -1.968 -9.134 4.704 1.00 94.31 117 PHE A O 1
ATOM 870 N N . LEU A 1 118 ? 0.255 -8.883 4.611 1.00 96.12 118 LEU A N 1
ATOM 871 C CA . LEU A 1 118 ? 0.422 -8.741 6.055 1.00 96.12 118 LEU A CA 1
ATOM 872 C C . LEU A 1 118 ? -0.216 -7.439 6.552 1.00 96.12 118 LEU A C 1
ATOM 874 O O . LEU A 1 118 ? -0.970 -7.455 7.526 1.00 96.12 118 LEU A O 1
ATOM 878 N N . PHE A 1 119 ? 0.024 -6.325 5.857 1.00 96.19 119 PHE A N 1
ATOM 879 C CA . PHE A 1 119 ? -0.564 -5.036 6.220 1.00 96.19 119 PHE A CA 1
ATOM 880 C C . PHE A 1 119 ? -2.078 -5.015 6.012 1.00 96.19 119 PHE A C 1
ATOM 882 O O . PHE A 1 119 ? -2.815 -4.627 6.919 1.00 96.19 119 PHE A O 1
ATOM 889 N N . MET A 1 120 ? -2.562 -5.489 4.863 1.00 96.62 120 MET A N 1
ATOM 890 C CA . MET A 1 120 ? -4.000 -5.547 4.593 1.00 96.62 120 MET A CA 1
ATOM 891 C C . MET A 1 120 ? -4.706 -6.563 5.4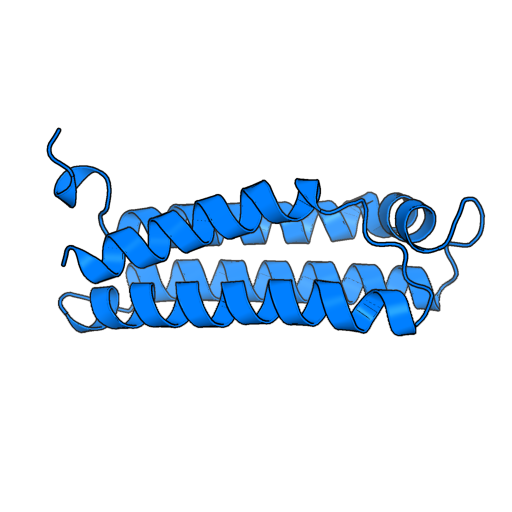88 1.00 96.62 120 MET A C 1
ATOM 893 O O . MET A 1 120 ? -5.806 -6.293 5.959 1.00 96.62 120 MET A O 1
ATOM 897 N N . GLY A 1 121 ? -4.065 -7.690 5.801 1.00 96.50 121 GLY A N 1
ATOM 898 C CA . GLY A 1 121 ? -4.550 -8.669 6.771 1.00 96.50 121 GLY A CA 1
ATOM 899 C C . GLY A 1 121 ? -4.714 -8.065 8.161 1.00 96.50 121 GLY A C 1
ATOM 900 O O . GLY A 1 121 ? -5.761 -8.232 8.786 1.00 96.50 121 GLY A O 1
ATOM 901 N N . GLY A 1 122 ? -3.725 -7.298 8.622 1.00 96.75 122 GLY A N 1
ATOM 902 C CA . GLY A 1 122 ? -3.819 -6.588 9.893 1.00 96.75 122 GLY A CA 1
ATOM 903 C C . GLY A 1 122 ? -4.878 -5.484 9.893 1.00 96.75 122 GLY A C 1
ATOM 904 O O . GLY A 1 122 ? -5.631 -5.364 10.860 1.00 96.75 122 GLY A O 1
ATOM 905 N N . LEU A 1 123 ? -5.022 -4.741 8.791 1.00 97.62 123 LEU A N 1
ATOM 906 C CA . LEU A 1 123 ? -6.086 -3.747 8.632 1.00 97.62 123 LEU A CA 1
ATOM 907 C C . LEU A 1 123 ? -7.476 -4.404 8.643 1.00 97.62 123 LEU A C 1
ATOM 909 O O . LEU A 1 123 ? -8.362 -3.948 9.367 1.00 97.62 123 LEU A O 1
ATOM 913 N N . MET A 1 124 ? -7.658 -5.517 7.931 1.00 97.81 124 MET A N 1
ATOM 914 C CA . MET A 1 124 ? -8.907 -6.285 7.945 1.00 97.81 124 MET A CA 1
ATOM 915 C C . MET A 1 124 ? -9.224 -6.825 9.338 1.00 97.81 124 MET A C 1
ATOM 917 O O . MET A 1 124 ? -10.347 -6.664 9.815 1.00 97.81 124 MET A O 1
ATOM 921 N N . ALA A 1 125 ? -8.236 -7.410 10.017 1.00 97.12 125 ALA A N 1
ATOM 922 C CA . ALA A 1 125 ? -8.391 -7.888 11.387 1.00 97.12 125 ALA A CA 1
ATOM 923 C C . ALA A 1 125 ? -8.781 -6.746 12.339 1.00 97.12 125 ALA A C 1
ATOM 925 O O . ALA A 1 125 ? -9.653 -6.928 13.188 1.00 97.12 125 ALA A O 1
ATOM 926 N N . SER A 1 126 ? -8.204 -5.554 12.158 1.00 96.81 126 SER A N 1
ATOM 927 C CA . SER A 1 126 ? -8.556 -4.374 12.952 1.00 96.81 126 SER A CA 1
ATOM 928 C C . SER A 1 126 ? -10.011 -3.955 12.794 1.00 96.81 126 SER A C 1
ATOM 930 O O . SER A 1 126 ? -10.674 -3.691 13.798 1.00 96.81 126 SER A O 1
ATOM 932 N N . GLY A 1 127 ? -10.522 -3.978 11.561 1.00 95.81 127 GLY A N 1
ATOM 933 C CA . GLY A 1 127 ? -11.918 -3.683 11.263 1.00 95.81 127 GLY A CA 1
ATOM 934 C C . GLY A 1 127 ? -12.887 -4.772 11.712 1.00 95.81 127 GLY A C 1
ATOM 935 O O . GLY A 1 127 ? -13.988 -4.460 12.132 1.00 95.81 127 GLY A O 1
ATOM 936 N N . TYR A 1 128 ? -12.494 -6.046 11.661 1.00 96.25 128 TYR A N 1
ATOM 937 C CA . TYR A 1 128 ? -13.346 -7.161 12.088 1.00 96.25 128 TYR A CA 1
ATOM 938 C C . TYR A 1 128 ? -13.548 -7.221 13.612 1.00 96.25 128 TYR A C 1
ATOM 940 O O . TYR A 1 128 ? -14.592 -7.657 14.092 1.00 96.25 128 TYR A O 1
ATOM 948 N N . LEU A 1 129 ? -12.542 -6.808 14.389 1.00 94.88 129 LEU A N 1
ATOM 949 C CA . LEU A 1 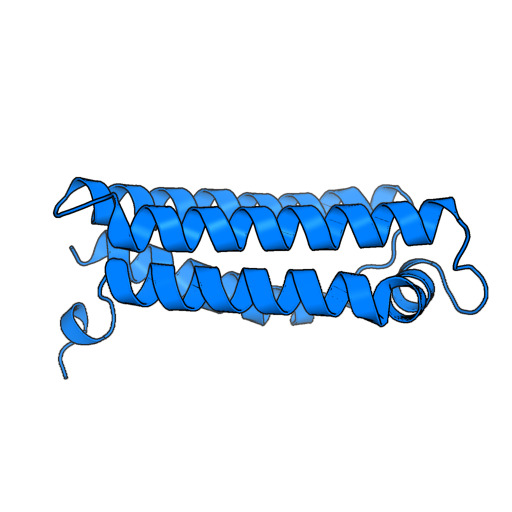129 ? -12.565 -6.884 15.855 1.00 94.88 129 LEU A CA 1
ATOM 950 C C . LEU A 1 129 ? -13.308 -5.717 16.543 1.00 94.88 129 LEU A C 1
ATOM 952 O O . LEU A 1 129 ? -13.513 -5.777 17.768 1.00 94.88 129 LEU A O 1
ATOM 956 N N . HIS A 1 130 ? -13.696 -4.683 15.787 1.00 93.12 130 HIS A N 1
ATOM 957 C CA . HIS A 1 130 ? -14.290 -3.424 16.261 1.00 93.12 130 HIS A CA 1
ATOM 958 C C . HIS A 1 130 ? -15.609 -3.105 15.553 1.00 93.12 130 HIS A C 1
ATOM 960 O O . HIS A 1 130 ? -16.465 -2.467 16.206 1.00 93.12 130 HIS A O 1
#

Foldseek 3Di:
DDPLVVQALLVLLLVQLVVLLVQLVVLLVCQQVQLCQFQNPPRSDPVSSVVSNVSSVVSNVSSVVSNCLSPVDDDLRSLQVLQVVLVVVLVVVVCCVVPSVVVSTDDPDPVVVVVSNVSSVSSNSSSVVD

Secondary structure (DSSP, 8-state):
--HHHHS-HHHHHHHHHHHHHHHHHHHHHTHHHHHHHHH-TT---HHHHHHHHHHHHHHHHHHHHHHHHHHH--HHHHHHHHHHHHHHHHHHHHHHHHHGGGGT----TGGGGHHHHHHHHHHHHHHHT-

Radius of gyration: 16.07 Å; chains: 1; bounding box: 37×26×47 Å

pLDDT: mean 93.0, std 5.18, range [68.44, 98.25]

Sequence (130 aa):
MDAKTIFQPKIWYIICGAVALIGGIENNINAESWAESAWGEGNATEQALAMEALFGLFMCGFGAMGLTCAFALEGTAQAKFALANGAVISAFFIAMFVVLPTTGYEIPGIAWLVPPFLFMGGLMASGYLH